Protein AF-A0A8T6P6F2-F1 (afdb_monomer_lite)

Foldseek 3Di:
DQQEEEDDDPVCVVVVVVVCVVCVVVVHGYDYPPPPPPPPDPVVVVVVVCVVPYNYYHD

Radius of gyration: 11.59 Å; chains: 1; bounding box: 27×25×24 Å

pLDDT: mean 76.61, std 12.47, range [47.22, 93.06]

Sequence (59 aa):
MSDVFISYSRVDSTFMFQLNQQLNLSGIPTWVDLERLTAGMDWKEEIDAAIRAAPALVV

Secondary structure (DSSP, 8-state):
--SEEE---GGGHHHHHHHHHHHHHTT--EEE--S---TTS-HHHHHHHHHHH-SEEE-

Structure (mmCIF, N/CA/C/O backbone):
data_AF-A0A8T6P6F2-F1
#
_entry.id   AF-A0A8T6P6F2-F1
#
loop_
_atom_site.group_PDB
_atom_site.id
_atom_site.type_symbol
_atom_site.label_atom_id
_atom_site.label_alt_id
_atom_site.label_comp_id
_atom_site.label_asym_id
_atom_site.label_entity_id
_atom_site.label_seq_id
_atom_site.pdbx_PDB_ins_code
_atom_site.Cartn_x
_atom_site.Cartn_y
_atom_site.Cartn_z
_atom_site.occupancy
_atom_site.B_iso_or_equiv
_atom_site.auth_seq_id
_atom_site.auth_comp_id
_atom_site.auth_asym_id
_atom_site.auth_atom_id
_atom_site.pdbx_PDB_model_num
ATOM 1 N N . MET A 1 1 ? 0.629 -5.483 11.578 1.00 53.78 1 MET A N 1
ATOM 2 C CA . MET A 1 1 ? -0.400 -5.965 10.640 1.00 53.78 1 MET A CA 1
ATOM 3 C C . MET A 1 1 ? -0.721 -4.808 9.725 1.00 53.78 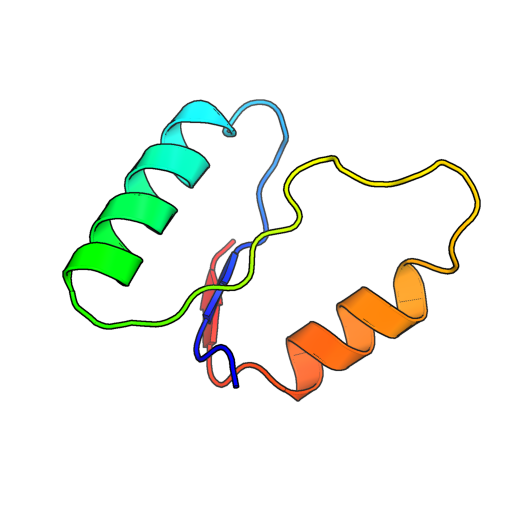1 MET A C 1
ATOM 5 O O . MET A 1 1 ? -0.978 -3.726 10.233 1.00 53.78 1 MET A O 1
ATOM 9 N N . SER A 1 2 ? -0.565 -5.001 8.424 1.00 60.59 2 SER A N 1
ATOM 10 C CA . SER A 1 2 ? -0.975 -4.046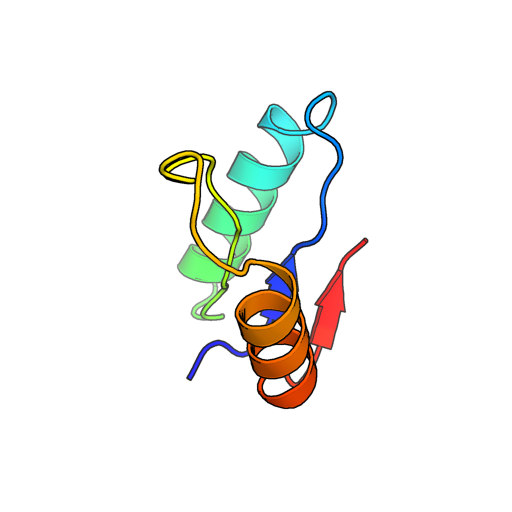 7.395 1.00 60.59 2 SER A CA 1
ATOM 11 C C . SER A 1 2 ? -2.283 -4.545 6.803 1.00 60.59 2 SER A C 1
ATOM 13 O O . SER A 1 2 ? -2.364 -5.710 6.418 1.00 60.59 2 SER A O 1
ATOM 15 N N . ASP A 1 3 ? -3.284 -3.676 6.748 1.00 74.50 3 ASP A N 1
ATOM 16 C CA . ASP A 1 3 ? -4.642 -4.054 6.354 1.00 74.50 3 ASP A CA 1
ATOM 17 C C . ASP A 1 3 ? -4.827 -4.021 4.828 1.00 74.50 3 ASP A C 1
ATOM 19 O O . ASP A 1 3 ? -5.745 -4.637 4.283 1.00 74.50 3 ASP A O 1
ATOM 23 N N . VAL A 1 4 ? -3.934 -3.315 4.128 1.00 79.12 4 VAL A N 1
ATOM 24 C CA . VAL A 1 4 ? -4.001 -3.117 2.679 1.00 79.12 4 VAL A CA 1
ATOM 25 C C . VAL A 1 4 ? -2.619 -3.276 2.053 1.00 79.12 4 VAL A C 1
ATOM 27 O O . VAL A 1 4 ? -1.672 -2.595 2.456 1.00 79.12 4 VAL A O 1
ATOM 30 N N . PHE A 1 5 ? -2.517 -4.135 1.038 1.00 82.81 5 PHE A N 1
ATOM 31 C CA . PHE A 1 5 ? -1.371 -4.186 0.130 1.00 82.81 5 PHE A CA 1
ATOM 32 C C . PHE A 1 5 ? -1.673 -3.370 -1.136 1.00 82.81 5 PHE A C 1
ATOM 34 O O . PHE A 1 5 ? -2.724 -3.556 -1.753 1.00 82.81 5 PHE A O 1
ATOM 41 N N . ILE A 1 6 ? -0.7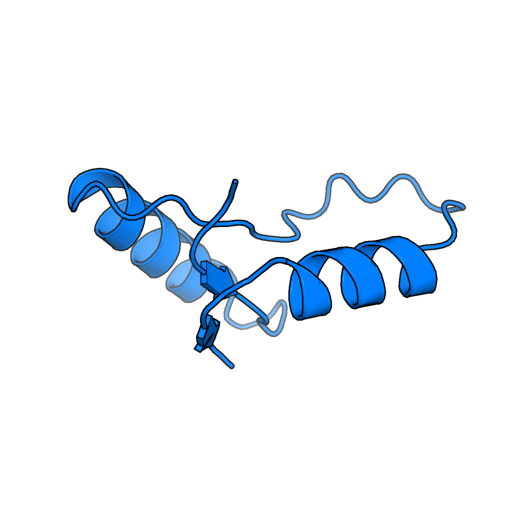59 -2.472 -1.523 1.00 83.06 6 ILE A N 1
ATOM 42 C CA . ILE A 1 6 ? -0.861 -1.695 -2.766 1.00 83.06 6 ILE A CA 1
ATOM 43 C C . ILE A 1 6 ? 0.147 -2.238 -3.780 1.00 83.06 6 ILE A C 1
ATOM 45 O O . ILE A 1 6 ? 1.356 -2.024 -3.647 1.00 83.06 6 ILE A O 1
ATOM 49 N N . SER A 1 7 ? -0.361 -2.913 -4.808 1.00 82.25 7 SER A N 1
ATOM 50 C CA . SER A 1 7 ? 0.406 -3.254 -6.002 1.00 82.25 7 SER A CA 1
ATOM 51 C C . SER A 1 7 ? 0.305 -2.094 -6.987 1.00 82.25 7 SER A C 1
ATOM 53 O O . SER A 1 7 ? -0.782 -1.574 -7.216 1.00 82.25 7 SER A O 1
ATOM 55 N N . TYR A 1 8 ? 1.429 -1.642 -7.540 1.00 83.62 8 TYR A N 1
ATOM 56 C CA . TYR A 1 8 ? 1.438 -0.505 -8.457 1.00 83.62 8 TYR A CA 1
ATOM 57 C C . TYR A 1 8 ? 2.508 -0.673 -9.535 1.00 83.62 8 TYR A C 1
ATOM 59 O O . TYR A 1 8 ? 3.559 -1.279 -9.314 1.00 83.62 8 TYR A O 1
ATOM 67 N N . SER A 1 9 ? 2.256 -0.103 -10.713 1.00 82.12 9 SER A N 1
ATOM 68 C CA . SER A 1 9 ? 3.295 0.062 -11.727 1.00 82.12 9 SER A CA 1
ATOM 69 C C . SER A 1 9 ? 4.164 1.270 -11.388 1.00 82.12 9 SER A C 1
ATOM 71 O O . SER A 1 9 ? 3.669 2.291 -10.917 1.00 82.12 9 SER A O 1
ATOM 73 N N . ARG A 1 10 ? 5.465 1.216 -11.693 1.00 80.44 10 ARG A N 1
ATOM 74 C CA . ARG A 1 10 ? 6.399 2.329 -11.425 1.00 80.44 10 ARG A CA 1
ATOM 75 C C . ARG A 1 10 ? 5.959 3.650 -12.068 1.00 80.44 10 ARG A C 1
ATOM 77 O O . ARG A 1 10 ? 6.228 4.717 -11.512 1.00 80.44 10 ARG A O 1
ATOM 84 N N . VAL A 1 11 ? 5.261 3.578 -13.204 1.00 87.88 11 VAL A N 1
ATOM 85 C CA . VAL A 1 11 ? 4.700 4.754 -13.896 1.00 87.88 11 VAL A CA 1
ATOM 86 C C . VAL A 1 11 ? 3.637 5.472 -13.056 1.00 87.88 11 VAL A C 1
ATOM 88 O O . VAL A 1 11 ? 3.509 6.687 -13.154 1.00 87.88 11 VAL A O 1
ATOM 91 N N . ASP A 1 12 ? 2.966 4.747 -12.159 1.00 86.50 12 ASP A N 1
ATOM 92 C CA . ASP A 1 12 ? 1.903 5.245 -11.282 1.00 86.50 12 ASP A CA 1
ATOM 93 C C . ASP A 1 12 ? 2.409 5.573 -9.870 1.00 86.50 12 ASP A C 1
ATOM 95 O O . ASP A 1 12 ? 1.626 5.842 -8.960 1.00 86.50 12 ASP A O 1
ATOM 99 N N . SER A 1 13 ? 3.731 5.591 -9.665 1.00 84.50 13 SER A N 1
ATOM 100 C CA . SER A 1 13 ? 4.364 5.847 -8.362 1.00 84.50 13 SER A CA 1
ATOM 101 C C . SER A 1 13 ? 3.848 7.114 -7.677 1.00 84.50 13 SER A C 1
ATOM 103 O O . SER A 1 13 ? 3.577 7.099 -6.479 1.00 84.50 13 SER A O 1
ATOM 105 N N . THR A 1 14 ? 3.641 8.201 -8.427 1.00 88.50 14 THR A N 1
ATOM 106 C CA . THR A 1 14 ? 3.116 9.462 -7.872 1.00 88.50 14 THR A CA 1
ATOM 107 C C . THR A 1 14 ? 1.703 9.295 -7.314 1.00 88.50 14 THR A C 1
ATOM 109 O O . THR A 1 14 ? 1.406 9.805 -6.234 1.00 88.50 14 THR A O 1
ATOM 112 N N . PHE A 1 15 ? 0.845 8.555 -8.018 1.00 88.44 15 PHE A N 1
ATOM 113 C CA . PHE A 1 15 ? -0.507 8.260 -7.554 1.00 88.44 15 PHE A CA 1
ATOM 114 C C . PHE A 1 15 ? -0.487 7.313 -6.350 1.00 88.44 15 PHE A C 1
ATOM 116 O O . PHE A 1 15 ? -1.153 7.583 -5.350 1.00 88.44 15 PHE A O 1
ATOM 123 N N . MET A 1 16 ? 0.343 6.265 -6.394 1.00 89.94 16 MET A N 1
ATOM 124 C CA . MET A 1 16 ? 0.537 5.353 -5.265 1.00 89.94 16 MET A CA 1
ATOM 125 C C . MET A 1 16 ? 0.925 6.117 -3.993 1.00 89.94 16 MET A C 1
ATOM 127 O O . MET A 1 16 ? 0.327 5.886 -2.943 1.00 89.94 16 MET A O 1
ATOM 131 N N . PHE A 1 17 ? 1.868 7.065 -4.074 1.00 88.81 17 PHE A N 1
ATOM 132 C CA . PHE A 1 17 ? 2.287 7.849 -2.909 1.00 88.81 17 PHE A CA 1
ATOM 133 C C . PHE A 1 17 ? 1.132 8.657 -2.306 1.00 88.81 17 PHE A C 1
ATOM 135 O O . PHE A 1 17 ? 0.994 8.708 -1.081 1.00 88.81 17 PHE A O 1
ATOM 142 N N . GLN A 1 18 ? 0.291 9.264 -3.149 1.00 92.19 18 GLN A N 1
ATOM 143 C CA . GLN A 1 18 ? -0.886 10.012 -2.699 1.00 92.19 18 GLN A CA 1
ATOM 144 C C . GLN A 1 18 ? -1.916 9.093 -2.035 1.00 92.19 18 GLN A C 1
ATOM 146 O O . GLN A 1 18 ? -2.403 9.406 -0.947 1.00 92.19 18 GLN A O 1
ATOM 151 N N . LEU A 1 19 ? -2.204 7.942 -2.647 1.00 90.19 19 LEU A N 1
ATOM 152 C CA . LEU A 1 19 ? -3.128 6.945 -2.111 1.00 90.19 19 LEU A CA 1
ATOM 153 C C . LEU A 1 19 ? -2.649 6.410 -0.755 1.00 90.19 19 LEU A C 1
ATOM 155 O O . LEU A 1 19 ? -3.401 6.414 0.220 1.00 90.19 19 LEU A O 1
ATOM 159 N N . ASN A 1 20 ? -1.378 6.017 -0.674 1.00 89.75 20 ASN A N 1
ATOM 160 C CA . ASN A 1 20 ? -0.743 5.545 0.550 1.00 89.75 20 ASN A CA 1
ATOM 161 C C . ASN A 1 20 ? -0.836 6.593 1.672 1.00 89.75 20 ASN A C 1
ATOM 163 O O . ASN A 1 20 ? -1.186 6.270 2.807 1.00 89.75 20 ASN A O 1
ATOM 167 N N . GLN A 1 21 ? -0.571 7.866 1.366 1.00 91.25 21 GLN A N 1
ATOM 168 C CA . GLN A 1 21 ? -0.686 8.942 2.350 1.00 91.25 21 GLN A CA 1
ATOM 169 C C . GLN A 1 21 ? -2.127 9.097 2.854 1.00 91.25 21 GLN A C 1
ATOM 171 O O . GLN A 1 21 ? -2.340 9.175 4.063 1.00 91.25 21 GLN A O 1
ATOM 176 N N . GLN A 1 22 ? -3.115 9.120 1.957 1.00 93.06 22 GLN A N 1
ATOM 177 C CA . GLN A 1 22 ? -4.522 9.284 2.337 1.00 93.06 22 GLN A CA 1
ATOM 178 C C . GLN A 1 22 ? -5.042 8.116 3.184 1.00 93.06 22 GLN A C 1
ATOM 180 O O . GLN A 1 22 ? -5.753 8.343 4.167 1.00 93.06 22 GLN A O 1
ATOM 185 N N . LEU A 1 23 ? -4.660 6.882 2.847 1.00 89.69 23 LEU A N 1
ATOM 186 C CA . LEU A 1 23 ? -5.032 5.691 3.615 1.00 89.69 23 LEU A CA 1
ATOM 187 C C . LEU A 1 23 ? -4.429 5.731 5.024 1.00 89.69 23 LEU A C 1
ATOM 189 O O . LEU A 1 23 ? -5.160 5.574 6.002 1.00 89.69 23 LEU A O 1
ATOM 193 N N . ASN A 1 24 ? -3.142 6.067 5.147 1.00 87.81 24 ASN A N 1
ATOM 194 C CA . ASN A 1 24 ? -2.499 6.210 6.455 1.00 87.81 24 ASN A CA 1
ATOM 195 C C . ASN A 1 24 ? -3.111 7.350 7.288 1.00 87.81 24 ASN A C 1
ATOM 197 O O . ASN A 1 24 ? -3.339 7.177 8.484 1.00 87.81 24 ASN A O 1
ATOM 201 N N . LEU A 1 25 ? -3.435 8.496 6.672 1.00 92.06 25 LEU A N 1
ATOM 202 C CA . LEU A 1 25 ? -4.132 9.603 7.347 1.00 92.06 25 LEU A CA 1
ATOM 203 C C . LEU A 1 25 ? -5.537 9.211 7.824 1.00 92.06 25 LEU A C 1
ATOM 205 O O . LEU A 1 25 ? -6.016 9.745 8.821 1.00 92.06 25 LEU A O 1
ATOM 209 N N . SER A 1 26 ? -6.173 8.261 7.142 1.00 91.12 26 SER A N 1
ATOM 210 C CA . SER A 1 26 ? -7.475 7.703 7.522 1.00 91.12 26 SER A CA 1
ATOM 211 C C . SER A 1 26 ? -7.367 6.600 8.584 1.00 91.12 26 SER A C 1
ATOM 213 O O . SER A 1 26 ? -8.372 5.987 8.932 1.00 91.12 26 SER A O 1
ATOM 215 N N . GLY A 1 27 ? -6.161 6.330 9.099 1.00 90.12 27 GLY A N 1
ATOM 216 C CA . GLY A 1 27 ? -5.910 5.277 10.082 1.00 90.12 27 GLY A CA 1
ATOM 217 C C . GLY A 1 27 ? -5.886 3.866 9.491 1.00 90.12 27 GLY A C 1
ATOM 218 O O . GLY A 1 27 ? -5.961 2.906 10.253 1.00 90.12 27 GLY A O 1
ATOM 219 N N . ILE A 1 28 ? -5.785 3.731 8.164 1.00 88.12 28 ILE A N 1
ATOM 220 C CA . ILE A 1 28 ? -5.710 2.443 7.467 1.00 88.12 28 ILE A CA 1
ATOM 221 C C . ILE A 1 28 ? -4.233 2.125 7.193 1.00 88.12 28 ILE A C 1
ATOM 223 O O . ILE A 1 28 ? -3.626 2.745 6.310 1.00 88.12 28 ILE A O 1
ATOM 227 N N . PRO A 1 29 ? -3.627 1.179 7.932 1.00 81.94 29 PRO A N 1
ATOM 228 C CA . PRO A 1 29 ? -2.231 0.825 7.746 1.00 81.94 29 PRO A CA 1
ATOM 229 C C . PRO A 1 29 ? -2.042 0.110 6.408 1.00 81.94 29 PRO A C 1
ATOM 231 O O . PRO A 1 29 ? -2.682 -0.900 6.109 1.00 81.94 29 PRO A O 1
ATOM 234 N N . THR A 1 30 ? -1.117 0.625 5.613 1.00 84.00 30 THR A N 1
ATOM 235 C CA . THR A 1 30 ? -0.815 0.154 4.258 1.00 84.00 30 THR A CA 1
ATOM 236 C C . THR A 1 30 ? 0.592 -0.424 4.195 1.00 84.00 30 THR A C 1
ATOM 238 O O . THR A 1 30 ? 1.504 0.041 4.881 1.00 84.00 30 THR A O 1
ATOM 241 N N . TRP A 1 31 ? 0.772 -1.450 3.369 1.00 81.81 31 TRP A N 1
ATOM 242 C CA . TRP A 1 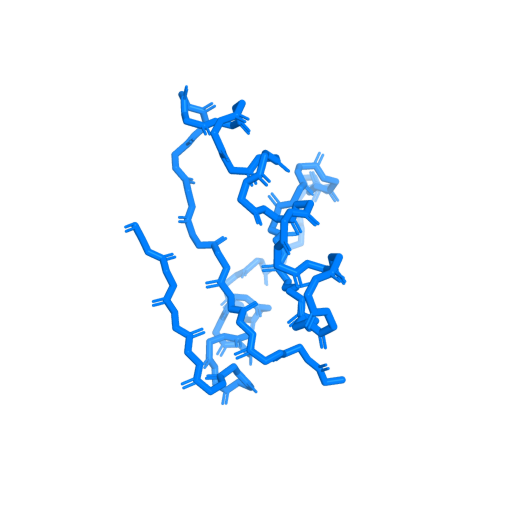31 ? 2.083 -1.949 2.973 1.00 81.81 31 TRP A CA 1
ATOM 243 C C . TRP A 1 31 ? 2.279 -1.663 1.490 1.00 81.81 31 TRP A C 1
ATOM 245 O O . TRP A 1 31 ? 1.431 -2.003 0.661 1.00 81.81 31 TRP A O 1
ATOM 255 N N . VAL A 1 32 ? 3.392 -1.011 1.171 1.00 76.44 32 VAL A N 1
ATOM 256 C CA . VAL A 1 32 ? 3.766 -0.681 -0.198 1.00 76.44 32 VAL A CA 1
ATOM 257 C C . VAL A 1 32 ? 5.203 -1.106 -0.412 1.00 76.44 32 VAL A C 1
ATOM 259 O O . VAL A 1 32 ? 6.065 -0.809 0.417 1.00 76.44 32 VAL A O 1
ATOM 262 N N . ASP A 1 33 ? 5.455 -1.752 -1.544 1.00 71.62 33 ASP A N 1
ATOM 263 C CA . ASP A 1 33 ? 6.799 -2.066 -2.014 1.00 71.62 33 ASP A CA 1
ATOM 264 C C . ASP A 1 33 ? 7.471 -0.787 -2.547 1.00 71.62 33 ASP A C 1
ATOM 266 O O . ASP A 1 33 ? 7.628 -0.566 -3.746 1.00 71.62 33 ASP A O 1
ATOM 270 N N . LEU A 1 34 ? 7.774 0.141 -1.634 1.00 62.12 34 LEU A N 1
ATOM 271 C CA . LEU A 1 34 ? 8.639 1.280 -1.916 1.00 62.12 34 LEU A CA 1
ATOM 272 C C . LEU A 1 34 ? 10.011 0.696 -2.214 1.00 62.12 34 LEU A C 1
ATOM 274 O O . LEU A 1 34 ? 10.547 0.054 -1.321 1.00 62.12 34 LEU A O 1
ATOM 278 N N . GLU A 1 35 ? 10.560 0.932 -3.409 1.00 53.56 35 GLU A N 1
ATOM 279 C CA . GLU A 1 35 ? 11.848 0.433 -3.932 1.00 53.56 35 GLU A CA 1
ATOM 280 C C . GLU A 1 35 ? 13.077 0.644 -3.000 1.00 53.56 35 GLU A C 1
ATOM 282 O O . GLU A 1 35 ? 14.072 1.273 -3.353 1.00 53.56 35 GLU A O 1
ATOM 287 N N . ARG A 1 36 ? 13.067 0.071 -1.798 1.00 49.34 36 ARG A N 1
ATOM 288 C CA . ARG A 1 36 ? 14.221 -0.319 -0.988 1.00 49.34 36 ARG A CA 1
ATOM 289 C C . ARG A 1 36 ? 14.451 -1.816 -1.183 1.00 49.34 36 ARG A C 1
ATOM 291 O O . ARG A 1 36 ? 14.783 -2.547 -0.258 1.00 49.34 36 ARG A O 1
ATOM 298 N N . LEU A 1 37 ? 14.259 -2.268 -2.415 1.00 52.84 37 LEU A N 1
ATOM 299 C CA . LEU A 1 37 ? 14.577 -3.611 -2.850 1.00 52.84 37 LEU A CA 1
ATOM 300 C C . LEU A 1 37 ? 16.080 -3.659 -3.092 1.00 52.84 37 LEU A C 1
ATOM 302 O O . LEU A 1 37 ? 16.587 -3.272 -4.145 1.00 52.84 37 LEU A O 1
ATOM 306 N N . THR A 1 38 ? 16.810 -4.099 -2.074 1.00 47.22 38 THR A N 1
ATOM 307 C CA . THR A 1 38 ? 18.205 -4.497 -2.250 1.00 47.22 38 THR A CA 1
ATOM 308 C C . THR A 1 38 ? 18.202 -5.657 -3.244 1.00 47.22 38 THR A C 1
ATOM 310 O O . THR A 1 38 ? 17.583 -6.688 -2.987 1.00 47.22 38 THR A O 1
ATOM 313 N N . ALA A 1 39 ? 18.826 -5.477 -4.408 1.00 48.09 39 ALA A N 1
ATOM 314 C CA . ALA A 1 39 ? 18.883 -6.508 -5.438 1.00 48.09 39 ALA A CA 1
ATOM 315 C C . ALA A 1 39 ? 19.473 -7.806 -4.851 1.00 48.09 39 ALA A C 1
ATOM 317 O O . ALA A 1 39 ? 20.636 -7.821 -4.454 1.00 48.09 39 ALA A O 1
ATOM 318 N N . GLY A 1 40 ? 18.668 -8.874 -4.779 1.00 55.38 40 GLY A N 1
ATOM 319 C CA . GLY A 1 40 ? 19.112 -10.203 -4.334 1.00 55.38 40 GLY A CA 1
ATOM 320 C C . GLY A 1 40 ? 18.276 -10.885 -3.245 1.00 55.38 40 GLY A C 1
ATOM 321 O O . GLY A 1 40 ? 18.576 -12.029 -2.923 1.00 55.38 40 GLY A O 1
ATOM 322 N N . MET A 1 41 ? 17.246 -10.241 -2.685 1.00 56.97 41 MET A N 1
ATOM 323 C CA . MET A 1 41 ? 16.293 -10.912 -1.783 1.00 56.97 41 MET A CA 1
ATOM 324 C C . MET A 1 41 ? 15.210 -11.675 -2.560 1.00 56.97 41 MET A C 1
ATOM 326 O O . MET A 1 41 ? 14.750 -11.203 -3.600 1.00 56.97 41 MET A O 1
ATOM 330 N N . ASP A 1 42 ? 14.803 -12.839 -2.040 1.00 65.12 42 ASP A N 1
ATOM 331 C CA . ASP A 1 42 ? 13.741 -13.711 -2.570 1.00 65.12 42 ASP A CA 1
ATOM 332 C C . ASP A 1 42 ? 12.350 -13.064 -2.382 1.00 65.12 42 ASP A C 1
ATOM 334 O O . ASP A 1 42 ? 11.531 -13.429 -1.542 1.00 65.12 42 ASP A O 1
ATOM 338 N N . TRP A 1 43 ? 12.098 -12.038 -3.191 1.00 66.94 43 TRP A N 1
ATOM 339 C CA . TRP A 1 43 ? 10.912 -11.175 -3.199 1.00 66.94 43 TRP A CA 1
ATOM 340 C C . TRP A 1 43 ? 9.589 -11.934 -3.356 1.00 66.94 43 TRP A C 1
ATOM 342 O O . TRP A 1 43 ? 8.538 -11.464 -2.925 1.00 66.94 43 TRP A O 1
ATOM 352 N N . LYS A 1 44 ? 9.625 -13.124 -3.962 1.00 67.00 44 LYS A N 1
ATOM 353 C CA . LYS A 1 44 ? 8.429 -13.930 -4.203 1.00 67.00 44 LYS A CA 1
ATOM 354 C C . LYS A 1 44 ? 7.770 -14.370 -2.896 1.00 67.00 44 LYS A C 1
ATOM 356 O O . LYS A 1 44 ? 6.551 -14.297 -2.786 1.00 67.00 44 LYS A O 1
ATOM 361 N N . GLU A 1 45 ? 8.560 -14.780 -1.906 1.00 73.12 45 GLU A N 1
ATOM 362 C CA . GLU A 1 45 ? 8.023 -15.244 -0.624 1.00 73.12 45 GLU A CA 1
ATOM 363 C C . GLU A 1 45 ? 7.471 -14.093 0.225 1.00 73.12 45 GLU A C 1
ATOM 365 O O . GLU A 1 45 ? 6.438 -14.265 0.874 1.00 73.12 45 GLU A O 1
ATOM 370 N N . GLU A 1 46 ? 8.104 -12.916 0.185 1.00 70.38 46 GLU A N 1
ATOM 371 C CA . GLU A 1 46 ? 7.629 -11.722 0.895 1.00 70.38 46 GLU A CA 1
ATOM 372 C C . GLU A 1 46 ? 6.328 -11.178 0.305 1.00 70.38 46 GLU A C 1
ATOM 374 O O . GLU A 1 46 ? 5.397 -10.897 1.060 1.00 70.38 46 GLU A O 1
ATOM 379 N N . ILE A 1 47 ? 6.219 -11.092 -1.025 1.00 73.62 47 ILE A N 1
ATOM 380 C CA . ILE A 1 47 ? 4.969 -10.688 -1.686 1.00 73.62 47 ILE A CA 1
ATOM 381 C C . ILE A 1 47 ? 3.865 -11.701 -1.381 1.00 73.62 47 ILE A C 1
ATOM 383 O O . ILE A 1 47 ? 2.763 -11.317 -0.989 1.00 73.62 47 ILE A O 1
ATOM 387 N N . ASP A 1 48 ? 4.161 -12.996 -1.492 1.00 77.25 48 ASP A N 1
ATOM 388 C CA . ASP A 1 48 ? 3.212 -14.056 -1.163 1.00 77.25 48 ASP A CA 1
ATOM 389 C C . ASP A 1 48 ? 2.764 -13.983 0.309 1.00 77.25 48 ASP A C 1
ATOM 391 O O . ASP A 1 48 ? 1.591 -14.207 0.624 1.00 77.25 48 ASP A O 1
ATOM 395 N N . ALA A 1 49 ? 3.674 -13.665 1.232 1.00 76.00 49 ALA A N 1
ATOM 396 C CA . ALA A 1 49 ? 3.349 -13.470 2.641 1.00 76.00 49 ALA A CA 1
ATOM 397 C C . ALA A 1 49 ? 2.505 -12.208 2.870 1.00 76.00 49 ALA A C 1
ATOM 399 O O . ALA A 1 49 ? 1.531 -12.271 3.621 1.00 76.00 49 ALA A O 1
ATOM 400 N N . ALA A 1 50 ? 2.829 -11.098 2.207 1.00 70.62 50 ALA A N 1
ATOM 401 C CA . ALA A 1 50 ? 2.089 -9.843 2.301 1.00 70.62 50 ALA A CA 1
ATOM 402 C C . ALA A 1 50 ? 0.660 -9.990 1.763 1.00 70.62 50 ALA A C 1
ATOM 404 O O . ALA A 1 50 ? -0.285 -9.582 2.434 1.00 70.62 50 ALA A O 1
ATOM 405 N N . ILE A 1 51 ? 0.485 -10.654 0.616 1.00 75.38 51 ILE A N 1
ATOM 406 C CA . ILE A 1 51 ? -0.835 -10.967 0.050 1.00 75.38 51 ILE A CA 1
ATOM 407 C C . ILE A 1 51 ? -1.639 -11.846 1.013 1.00 75.38 51 ILE A C 1
ATOM 409 O O . ILE A 1 51 ? -2.811 -11.576 1.252 1.00 75.38 51 ILE A O 1
ATOM 413 N N . ARG A 1 52 ? -1.022 -12.881 1.601 1.00 78.44 52 ARG A N 1
ATOM 414 C CA . ARG A 1 52 ? -1.703 -13.746 2.582 1.00 78.44 52 ARG A CA 1
ATOM 415 C C . ARG A 1 52 ? -2.077 -13.019 3.873 1.00 78.44 52 ARG A C 1
ATOM 417 O O . ARG A 1 52 ? -3.039 -13.415 4.526 1.00 78.44 52 ARG A O 1
ATOM 424 N N . ALA A 1 53 ? -1.300 -12.017 4.270 1.00 74.3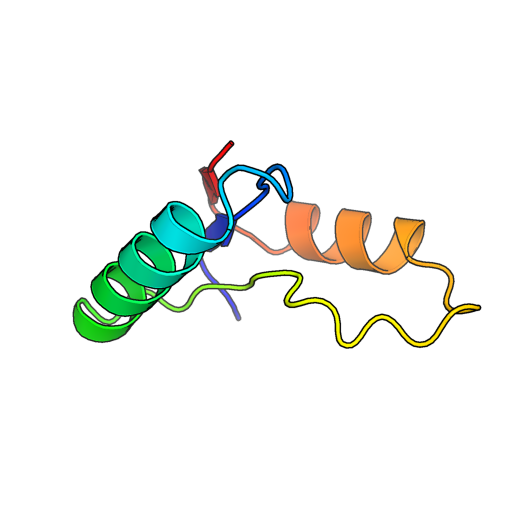1 53 ALA A N 1
ATOM 425 C CA . ALA A 1 53 ? -1.505 -11.277 5.508 1.00 74.31 53 ALA A CA 1
ATOM 426 C C . ALA A 1 53 ? -2.451 -10.077 5.352 1.00 74.31 53 ALA A C 1
ATOM 428 O O . ALA A 1 53 ? -2.958 -9.598 6.366 1.00 74.31 53 ALA A O 1
ATOM 429 N N . ALA A 1 54 ? -2.675 -9.592 4.127 1.00 73.19 54 ALA A N 1
ATOM 430 C CA . ALA A 1 54 ? -3.489 -8.417 3.853 1.00 73.19 54 ALA A CA 1
ATOM 431 C C . ALA A 1 54 ? -4.976 -8.784 3.644 1.00 73.19 54 ALA A C 1
ATOM 433 O O . ALA A 1 54 ? -5.307 -9.549 2.738 1.00 73.19 54 ALA A O 1
ATOM 434 N N . PRO A 1 55 ? -5.897 -8.199 4.429 1.00 76.19 55 PRO A N 1
ATOM 435 C CA . PRO A 1 55 ? -7.340 -8.269 4.204 1.00 76.19 55 PRO A CA 1
ATOM 436 C C . PRO A 1 55 ? -7.804 -7.758 2.832 1.00 76.19 55 PRO A C 1
ATOM 438 O O . PRO A 1 55 ? -8.845 -8.198 2.344 1.00 76.19 55 PRO A O 1
ATOM 441 N N . ALA A 1 56 ? -7.074 -6.817 2.223 1.00 75.88 56 ALA A N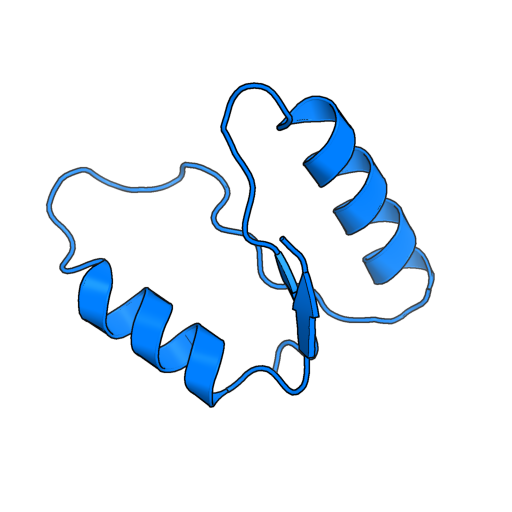 1
ATOM 442 C CA . ALA A 1 56 ? -7.440 -6.202 0.949 1.00 75.88 56 ALA A CA 1
ATOM 443 C C . ALA A 1 56 ? -6.223 -5.910 0.051 1.00 75.88 56 ALA A C 1
ATOM 445 O O . ALA A 1 56 ? -5.137 -5.571 0.528 1.00 75.88 56 ALA A O 1
ATOM 446 N N . LEU A 1 57 ? -6.443 -6.002 -1.266 1.00 78.06 57 LEU A N 1
ATOM 447 C CA . LEU A 1 57 ? -5.470 -5.718 -2.323 1.00 78.06 57 LEU A CA 1
ATOM 448 C C . LEU A 1 57 ? -5.995 -4.610 -3.241 1.00 78.06 57 LEU A C 1
ATOM 450 O O . LEU A 1 57 ? -7.130 -4.688 -3.714 1.00 78.06 57 LEU A O 1
ATOM 454 N N . VAL A 1 58 ? -5.150 -3.621 -3.523 1.00 79.06 58 VAL A N 1
ATOM 455 C CA . VAL A 1 58 ? -5.394 -2.574 -4.526 1.00 79.06 58 VAL A CA 1
ATOM 456 C C . VAL A 1 58 ? -4.389 -2.741 -5.671 1.00 79.06 58 VAL A C 1
ATOM 458 O O . VAL A 1 58 ? -3.198 -2.907 -5.400 1.00 79.06 58 VAL A O 1
ATOM 461 N N . VAL A 1 59 ? -4.879 -2.727 -6.920 1.00 75.88 59 VAL A N 1
ATOM 462 C CA . VAL A 1 59 ? -4.114 -2.850 -8.181 1.00 75.88 59 VAL A CA 1
ATOM 463 C C . VAL A 1 59 ? -4.496 -1.713 -9.117 1.00 75.88 59 VAL A C 1
ATOM 465 O O . VAL A 1 59 ? -5.715 -1.429 -9.191 1.00 75.88 59 VAL A O 1
#